Protein AF-A0AA48L6V4-F1 (afdb_monomer)

pLDDT: mean 81.08, std 17.63, range [37.03, 98.19]

Mean predicted aligned error: 14.59 Å

Organism: NCBI:txid279322

Sequence (90 aa):
MPTNLQPEELPRRHNKNSMHELKLRRILENNARLKEDLSRPRVPVSQASLGLIRYCQDTRDPILPSVWGELKRGEDPYAPPETGCGCTIM

Secondary structure (DSSP, 8-state):
---------------HHHHHHHHHHHHHHHHHHHHHHHHS----HHHHHHHHHHHHHHS--TT-HHHH-PPPTTT-TTSPP---------

Solvent-accessible surface area (backbone atoms only — not comparable to full-atom values): 6119 Å² total; per-residue (Å²): 136,84,82,90,80,77,83,76,81,71,78,77,71,81,51,68,64,54,58,53,51,52,52,49,51,52,50,51,57,49,53,52,52,52,52,51,63,68,66,52,88,79,77,59,66,74,58,54,52,51,52,52,52,49,51,65,72,72,50,88,48,84,91,41,38,92,81,64,43,75,79,57,91,84,74,52,92,80,57,79,76,82,87,82,74,95,72,84,82,130

Foldseek 3Di:
DDDDDDPDDDPPPPDPVVVVVVVVVVVVVVVVVVVVVVPDDDDDPVVVVVVVVVCVLVDDDQVCCVRRNHDDPPPDPPDDDPPPDDDDDD

InterPro domains:
  IPR015898 G-protein, gamma subunit-like domain [PF00631] (21-90)
  IPR015898 G-protein, gamma subunit-like domain [PS50058] (15-90)
  IPR015898 G-protein, gamma subunit-like domain [SM01224] (20-90)
  IPR036284 G-protein gamma-like domain superfamily [G3DSA:4.10.260.10] (10-89)
  IPR036284 G-protein gamma-like domain superfamily [SSF48670] (27-80)
  IPR041848 Guanine nucleotide-binding protein subunit gamma, fungal [PTHR28189] (11-90)

Radius of gyration: 36.14 Å; Cα contacts (8 Å, |Δi|>4): 11; chains: 1; bounding box: 86×23×93 Å

Structure (mmCIF, N/CA/C/O backbone):
data_AF-A0AA48L6V4-F1
#
_entry.id   AF-A0AA48L6V4-F1
#
loop_
_atom_site.group_PDB
_atom_site.id
_atom_site.type_symbol
_atom_site.label_atom_id
_atom_site.label_alt_id
_atom_site.label_comp_id
_atom_site.label_asym_id
_atom_site.label_entity_id
_atom_site.label_seq_id
_atom_site.pdbx_PDB_ins_code
_atom_site.Cartn_x
_atom_site.Cartn_y
_atom_site.Cartn_z
_atom_site.occupancy
_atom_site.B_iso_or_equiv
_atom_site.auth_seq_id
_atom_site.auth_comp_id
_atom_site.auth_asym_id
_atom_site.auth_atom_id
_atom_site.pdbx_PDB_model_num
ATOM 1 N N . MET A 1 1 ? 74.570 -14.578 -27.100 1.00 50.97 1 MET A N 1
ATOM 2 C CA . MET A 1 1 ? 74.133 -13.164 -27.051 1.00 50.97 1 MET A CA 1
ATOM 3 C C . MET A 1 1 ? 73.989 -12.704 -28.491 1.00 50.97 1 MET A C 1
ATOM 5 O O . MET A 1 1 ? 74.964 -12.881 -29.212 1.00 50.97 1 MET A O 1
ATOM 9 N N . PRO A 1 2 ? 72.794 -12.285 -28.945 1.00 49.03 2 PRO A N 1
ATOM 10 C CA . PRO A 1 2 ? 72.189 -11.033 -28.484 1.00 49.03 2 PRO A CA 1
ATOM 11 C C . PRO A 1 2 ? 70.685 -11.103 -28.131 1.00 49.03 2 PRO A C 1
ATOM 13 O O . PRO A 1 2 ? 69.894 -11.810 -28.740 1.00 49.03 2 PRO A O 1
ATOM 16 N N . THR A 1 3 ? 70.372 -10.367 -27.067 1.00 50.41 3 THR A N 1
ATOM 17 C CA . THR A 1 3 ? 69.281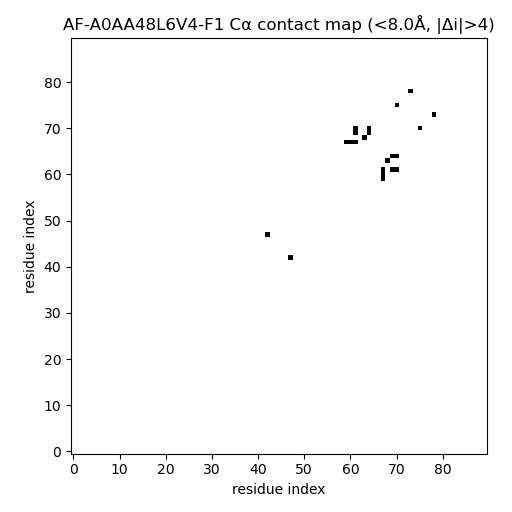 -9.400 -26.856 1.00 50.41 3 THR A CA 1
ATOM 18 C C . THR A 1 3 ? 67.864 -9.658 -27.395 1.00 50.41 3 THR A C 1
ATOM 20 O O . THR A 1 3 ? 67.578 -9.521 -28.579 1.00 50.41 3 THR A O 1
ATOM 23 N N . ASN A 1 4 ? 66.965 -9.883 -26.428 1.00 58.88 4 ASN A N 1
ATOM 24 C CA . ASN A 1 4 ? 65.527 -9.603 -26.441 1.00 58.88 4 ASN A CA 1
ATOM 25 C C . ASN A 1 4 ? 65.129 -8.359 -27.253 1.00 58.88 4 ASN A C 1
ATOM 27 O O . ASN A 1 4 ? 65.635 -7.277 -26.968 1.00 58.88 4 ASN A O 1
ATOM 31 N N . LEU A 1 5 ? 64.091 -8.484 -28.084 1.00 57.38 5 LEU A N 1
ATOM 32 C CA . LEU A 1 5 ? 63.105 -7.421 -28.298 1.00 57.38 5 LEU A CA 1
ATOM 33 C C . LEU A 1 5 ? 61.707 -8.042 -28.151 1.00 57.38 5 LEU A C 1
ATOM 35 O O . LEU A 1 5 ? 61.257 -8.795 -29.013 1.00 57.38 5 LEU A O 1
ATOM 39 N N . GLN A 1 6 ? 61.042 -7.763 -27.028 1.00 54.66 6 GLN A N 1
ATOM 40 C CA . GLN A 1 6 ? 59.609 -8.018 -26.880 1.00 54.66 6 GLN A CA 1
ATOM 41 C C . GLN A 1 6 ? 58.845 -7.076 -27.823 1.00 54.66 6 GLN A C 1
ATOM 43 O O . GLN A 1 6 ? 59.239 -5.913 -27.938 1.00 54.66 6 GLN A O 1
ATOM 48 N N . PRO A 1 7 ? 57.774 -7.529 -28.499 1.00 53.62 7 PRO A N 1
ATOM 49 C CA . PRO A 1 7 ? 56.916 -6.616 -29.231 1.00 53.62 7 PRO A CA 1
ATOM 50 C C . PRO A 1 7 ? 56.243 -5.668 -28.232 1.00 53.62 7 PRO A C 1
ATOM 52 O O . PRO A 1 7 ? 55.583 -6.102 -27.290 1.00 53.62 7 PRO A O 1
ATOM 55 N N . GLU A 1 8 ? 56.483 -4.380 -28.456 1.00 56.19 8 GLU A N 1
ATOM 56 C CA . GLU A 1 8 ? 55.908 -3.227 -27.772 1.00 56.19 8 GLU A CA 1
ATOM 57 C C . GLU A 1 8 ? 54.424 -3.451 -27.432 1.00 56.19 8 GLU A C 1
ATOM 59 O O . GLU A 1 8 ? 53.604 -3.741 -28.311 1.00 56.19 8 GLU A O 1
ATOM 64 N N . GLU A 1 9 ? 54.065 -3.317 -26.153 1.00 57.81 9 GLU A N 1
ATOM 65 C CA . GLU A 1 9 ? 52.671 -3.269 -25.727 1.00 57.81 9 GLU A CA 1
ATOM 66 C C . GLU A 1 9 ? 52.003 -2.051 -26.378 1.00 57.81 9 GLU A C 1
ATOM 68 O O . GLU A 1 9 ? 52.153 -0.915 -25.930 1.00 57.81 9 GLU A O 1
ATOM 73 N N . LEU A 1 10 ? 51.254 -2.294 -27.457 1.00 57.81 10 LEU A N 1
ATOM 74 C CA . LEU A 1 10 ? 50.393 -1.296 -28.084 1.00 57.81 10 LEU A CA 1
ATOM 75 C C . LEU A 1 10 ? 49.559 -0.594 -27.001 1.00 57.81 10 LEU A C 1
ATOM 77 O O . LEU A 1 10 ? 48.909 -1.282 -26.201 1.00 57.81 10 LEU A O 1
ATOM 81 N N . PRO A 1 11 ? 49.507 0.752 -26.979 1.00 52.53 11 PRO A N 1
ATOM 82 C CA . PRO A 1 11 ? 48.725 1.468 -25.989 1.00 52.53 11 PRO A CA 1
ATOM 83 C C . PRO A 1 11 ? 47.280 1.006 -26.126 1.00 52.53 11 PRO A C 1
ATOM 85 O O . PRO A 1 11 ? 46.655 1.187 -27.178 1.00 52.53 11 PRO A O 1
ATOM 88 N N . ARG A 1 12 ? 46.750 0.369 -25.072 1.00 62.59 12 ARG A N 1
ATOM 89 C CA . ARG A 1 12 ? 45.344 -0.030 -24.997 1.00 62.59 12 ARG A CA 1
ATOM 90 C C . ARG A 1 12 ? 44.519 1.229 -25.217 1.0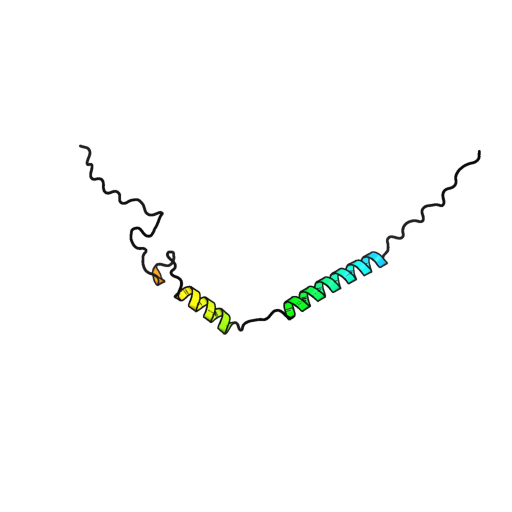0 62.59 12 ARG A C 1
ATOM 92 O O . ARG A 1 12 ? 44.334 2.016 -24.292 1.00 62.59 12 ARG A O 1
ATOM 99 N N . ARG A 1 13 ? 44.046 1.438 -26.452 1.00 57.88 13 ARG A N 1
ATOM 100 C CA . ARG A 1 13 ? 43.093 2.494 -26.792 1.00 57.88 13 ARG A CA 1
ATOM 101 C C . ARG A 1 13 ? 41.967 2.367 -25.784 1.00 57.88 13 ARG A C 1
ATOM 103 O O . ARG A 1 13 ? 41.219 1.393 -25.832 1.00 57.88 13 ARG A O 1
ATOM 110 N N . HIS A 1 14 ? 41.883 3.300 -24.837 1.00 59.75 14 HIS A N 1
ATOM 111 C CA . HIS A 1 14 ? 40.815 3.280 -23.856 1.00 59.75 14 HIS A CA 1
ATOM 112 C C . HIS A 1 14 ? 39.507 3.409 -24.640 1.00 59.75 14 HIS A C 1
ATOM 114 O O . HIS A 1 14 ? 39.209 4.434 -25.256 1.00 59.75 14 HIS A O 1
ATOM 120 N N . ASN A 1 15 ? 38.822 2.270 -24.744 1.00 60.91 15 ASN A N 1
ATOM 121 C CA . ASN A 1 15 ? 37.769 2.016 -25.707 1.00 60.91 15 ASN A CA 1
ATOM 122 C C . ASN A 1 15 ? 36.610 2.978 -25.449 1.00 60.91 15 ASN A C 1
ATOM 124 O O . ASN A 1 15 ? 35.796 2.743 -24.561 1.00 60.91 15 ASN A O 1
ATOM 128 N N . LYS A 1 16 ? 36.468 4.023 -26.271 1.00 59.66 16 LYS A N 1
ATOM 129 C CA . LYS A 1 16 ? 35.226 4.811 -26.343 1.00 59.66 16 LYS A CA 1
ATOM 130 C C . LYS A 1 16 ? 34.023 3.871 -26.506 1.00 59.66 16 LYS A C 1
ATOM 132 O O . LYS A 1 16 ? 32.994 4.085 -25.874 1.00 59.66 16 LYS A O 1
ATOM 137 N N . ASN A 1 17 ? 34.203 2.764 -27.227 1.00 63.28 17 ASN A N 1
ATOM 138 C CA . ASN A 1 17 ? 33.226 1.687 -27.394 1.00 63.28 17 ASN A CA 1
ATOM 139 C C . ASN A 1 17 ? 32.808 1.033 -26.059 1.00 63.28 17 ASN A C 1
ATOM 141 O O . ASN A 1 17 ? 31.638 0.716 -25.885 1.00 63.28 17 ASN A O 1
ATOM 145 N N . SER A 1 18 ? 33.713 0.935 -25.078 1.00 79.31 18 SER A N 1
ATOM 146 C CA . SER A 1 18 ? 33.446 0.358 -23.751 1.00 79.31 18 SER A CA 1
ATOM 147 C C . SER A 1 18 ? 32.496 1.230 -22.920 1.00 79.31 18 SER A C 1
ATOM 149 O O . SER A 1 18 ? 31.586 0.716 -22.275 1.00 79.31 18 SER A O 1
ATOM 151 N N . MET A 1 19 ? 32.618 2.561 -23.005 1.00 87.31 19 MET A N 1
ATOM 152 C CA . MET A 1 19 ? 31.674 3.477 -22.348 1.00 87.31 19 MET A CA 1
ATOM 153 C C . MET A 1 19 ? 30.293 3.489 -23.011 1.00 87.31 19 MET A C 1
ATOM 155 O O . MET A 1 19 ? 29.291 3.647 -22.314 1.00 87.31 19 MET A O 1
ATOM 159 N N . HIS A 1 20 ? 30.219 3.333 -24.337 1.00 90.31 20 HIS A N 1
ATOM 160 C CA . HIS A 1 20 ? 28.938 3.241 -25.046 1.00 90.31 20 HIS A CA 1
ATOM 161 C C . HIS A 1 20 ? 28.218 1.930 -24.707 1.00 90.31 20 HIS A C 1
ATOM 163 O O . HIS A 1 20 ? 27.025 1.955 -24.415 1.00 90.31 20 HIS A O 1
ATOM 169 N N . GLU A 1 21 ? 28.947 0.814 -24.645 1.00 90.44 21 GLU A N 1
ATOM 170 C CA . GLU A 1 21 ? 28.397 -0.481 -24.238 1.00 90.44 21 GLU A CA 1
ATOM 171 C C . GLU A 1 21 ? 27.914 -0.466 -22.779 1.00 90.44 21 GLU A C 1
ATOM 173 O O . GLU A 1 21 ? 26.803 -0.905 -22.487 1.00 90.44 21 GLU A O 1
ATOM 178 N N . LEU A 1 22 ? 28.692 0.116 -21.859 1.00 93.38 22 LEU A N 1
ATOM 179 C CA . LEU A 1 22 ? 28.289 0.248 -20.457 1.00 93.38 22 LEU A CA 1
ATOM 180 C C . LEU A 1 22 ? 27.030 1.114 -20.294 1.00 93.38 22 LEU A C 1
ATOM 182 O O . LEU A 1 22 ? 26.136 0.772 -19.520 1.00 93.38 22 LEU A O 1
ATOM 186 N N . LYS A 1 23 ? 26.937 2.231 -21.027 1.00 94.94 23 LYS A N 1
ATOM 187 C CA . LYS A 1 23 ? 25.733 3.077 -21.036 1.00 94.94 23 LYS A CA 1
ATOM 188 C C . LYS A 1 23 ? 24.525 2.320 -21.581 1.00 94.9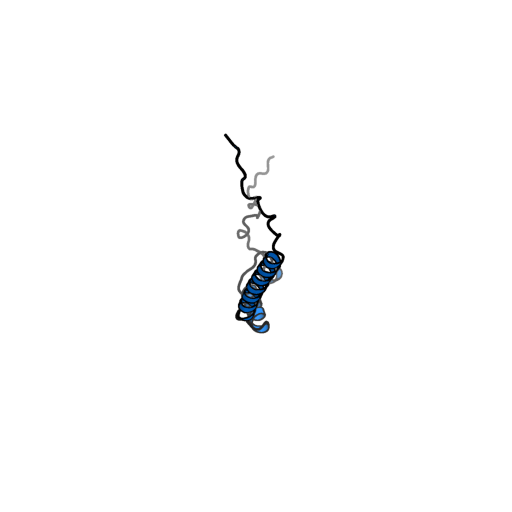4 23 LYS A C 1
ATOM 190 O O . LYS A 1 23 ? 23.456 2.401 -20.982 1.00 94.94 23 LYS A O 1
ATOM 195 N N . LEU A 1 24 ? 24.698 1.569 -22.669 1.00 95.50 24 LEU A N 1
ATOM 196 C CA . LEU A 1 24 ? 23.637 0.748 -23.246 1.00 95.50 24 LEU A CA 1
ATOM 197 C C . LEU A 1 24 ? 23.128 -0.285 -22.234 1.00 95.50 24 LEU A C 1
ATOM 199 O O . LEU A 1 24 ? 21.922 -0.363 -22.016 1.00 95.50 24 LEU A O 1
ATOM 203 N N . ARG A 1 25 ? 24.030 -1.011 -21.560 1.00 95.31 25 ARG A N 1
ATOM 204 C CA . ARG A 1 25 ? 23.654 -1.978 -20.513 1.00 95.31 25 ARG A CA 1
ATOM 205 C C . ARG A 1 25 ? 22.829 -1.326 -19.403 1.00 95.31 25 ARG A C 1
ATOM 207 O O . ARG A 1 25 ? 21.744 -1.807 -19.101 1.00 95.31 25 ARG A O 1
ATOM 214 N N . ARG A 1 26 ? 23.269 -0.176 -18.881 1.00 96.69 26 ARG A N 1
ATOM 215 C CA . ARG A 1 26 ? 22.525 0.573 -17.849 1.00 96.69 26 ARG A CA 1
ATOM 216 C C . ARG A 1 26 ? 21.130 0.995 -18.310 1.00 96.69 26 ARG A C 1
ATOM 218 O O . ARG A 1 26 ? 20.181 0.930 -17.534 1.00 96.69 26 ARG A O 1
ATOM 225 N N . ILE A 1 27 ? 20.996 1.439 -19.560 1.00 97.75 27 ILE A N 1
ATOM 226 C CA . ILE A 1 27 ? 19.697 1.825 -20.128 1.00 97.75 27 ILE A CA 1
ATOM 227 C C . ILE A 1 27 ? 18.777 0.609 -20.230 1.00 97.75 27 ILE A C 1
ATOM 229 O O . ILE A 1 27 ? 17.606 0.712 -19.875 1.00 97.75 27 ILE A O 1
ATOM 233 N N . LEU A 1 28 ? 19.293 -0.535 -20.681 1.00 97.81 28 LEU A N 1
ATOM 234 C CA . LEU A 1 28 ? 18.516 -1.769 -20.789 1.00 97.81 28 LEU A CA 1
ATOM 235 C C . LEU A 1 28 ? 18.065 -2.280 -19.418 1.00 97.81 28 LEU A C 1
ATOM 237 O O . LEU A 1 28 ? 16.895 -2.617 -19.255 1.00 97.81 28 LEU A O 1
ATOM 241 N N . GLU A 1 29 ? 18.954 -2.267 -18.426 1.00 97.75 29 GLU A N 1
ATOM 242 C CA . GLU A 1 29 ? 18.628 -2.621 -17.041 1.00 97.75 29 GLU A CA 1
ATOM 243 C C . GLU A 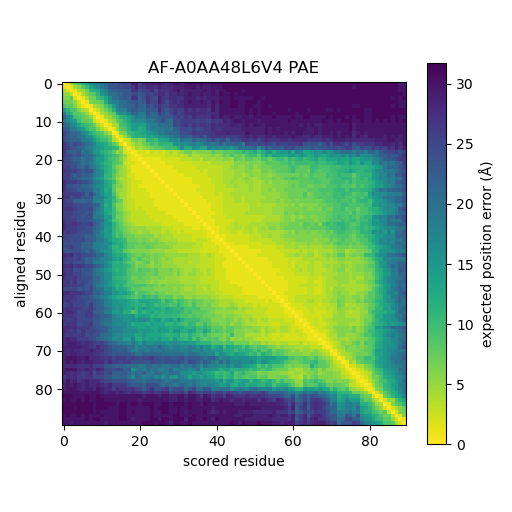1 29 ? 17.546 -1.702 -16.461 1.00 97.75 29 GLU A C 1
ATOM 245 O O . GLU A 1 29 ? 16.582 -2.175 -15.860 1.00 97.75 29 GLU A O 1
ATOM 250 N N . ASN A 1 30 ? 17.659 -0.388 -16.677 1.00 98.19 30 ASN A N 1
ATOM 251 C CA . ASN A 1 30 ? 16.638 0.563 -16.242 1.00 98.19 30 ASN A CA 1
ATOM 252 C C . ASN A 1 30 ? 15.304 0.330 -16.968 1.00 98.19 30 ASN A C 1
AT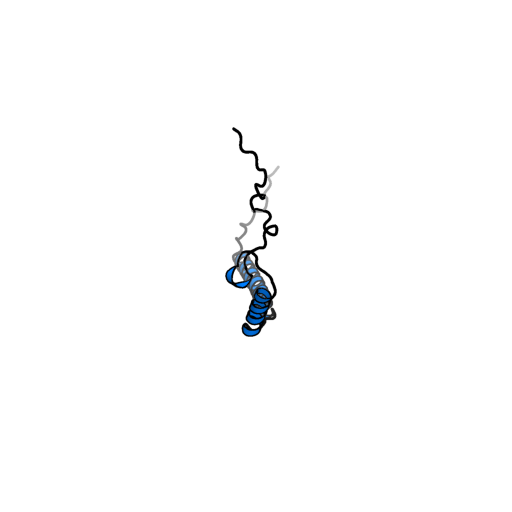OM 254 O O . ASN A 1 30 ? 14.246 0.302 -16.349 1.00 98.19 30 ASN A O 1
ATOM 258 N N . ASN A 1 31 ? 15.340 0.100 -18.282 1.00 98.12 31 ASN A N 1
ATOM 259 C CA . ASN A 1 31 ? 14.137 -0.183 -19.058 1.00 98.12 31 ASN A CA 1
ATOM 260 C C . ASN A 1 31 ? 13.42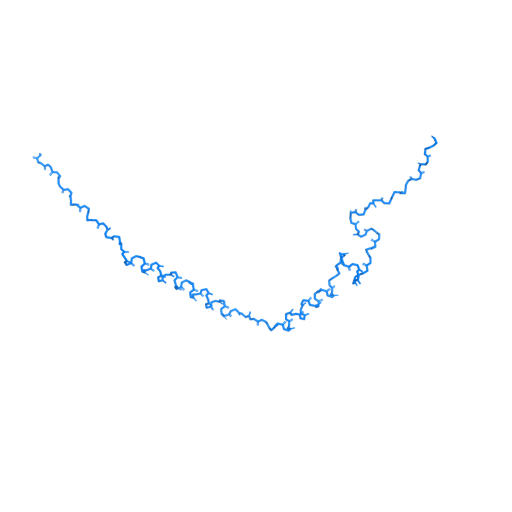9 -1.455 -18.572 1.00 98.12 31 ASN A C 1
ATOM 262 O O . ASN A 1 31 ? 12.202 -1.477 -18.517 1.00 98.12 31 ASN A O 1
ATOM 266 N N . ALA A 1 32 ? 14.189 -2.486 -18.192 1.00 97.94 32 ALA A N 1
ATOM 267 C CA . ALA A 1 32 ? 13.641 -3.702 -17.605 1.00 97.94 32 ALA A CA 1
ATOM 268 C C . ALA A 1 32 ? 12.917 -3.412 -16.279 1.00 97.94 32 ALA A C 1
ATOM 270 O O . ALA A 1 32 ? 11.760 -3.800 -16.137 1.00 97.94 32 ALA A O 1
ATOM 271 N N . ARG A 1 33 ? 13.539 -2.648 -15.368 1.00 97.56 33 ARG A N 1
ATOM 272 C CA . ARG A 1 33 ? 12.919 -2.232 -14.093 1.00 97.56 33 ARG A CA 1
ATOM 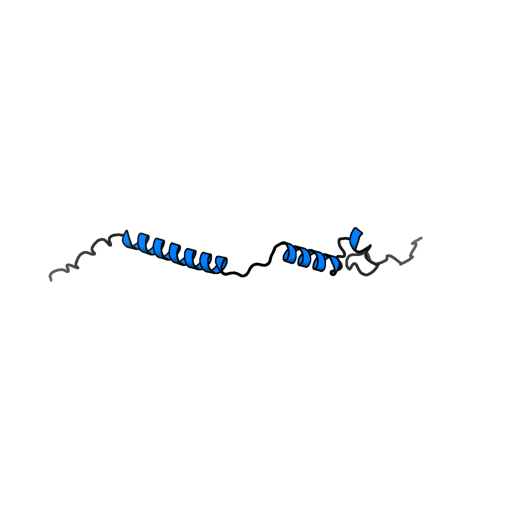273 C C . ARG A 1 33 ? 11.641 -1.418 -14.305 1.00 97.56 33 ARG A C 1
ATOM 275 O O . ARG A 1 33 ? 10.617 -1.703 -13.701 1.00 97.56 33 ARG A O 1
ATOM 282 N N . LEU A 1 34 ? 11.665 -0.454 -15.225 1.00 98.00 34 LEU A N 1
ATOM 283 C CA . LEU A 1 34 ? 10.489 0.366 -15.534 1.00 98.00 34 LEU A CA 1
ATOM 284 C C . LEU A 1 34 ? 9.339 -0.457 -16.129 1.00 98.00 34 LEU A C 1
ATOM 286 O O . LEU A 1 34 ? 8.176 -0.177 -15.848 1.00 98.00 34 LEU A O 1
ATOM 290 N N . LYS A 1 35 ? 9.643 -1.469 -16.950 1.00 97.81 35 LYS A N 1
ATOM 291 C CA . LYS A 1 35 ? 8.630 -2.395 -17.479 1.00 97.81 35 LYS A CA 1
ATOM 292 C C . LYS A 1 35 ? 8.023 -3.259 -16.378 1.00 97.81 35 LYS A C 1
ATOM 294 O O . LYS A 1 35 ? 6.812 -3.466 -16.385 1.00 97.81 35 LYS A O 1
ATOM 299 N N . GLU A 1 36 ? 8.838 -3.721 -15.434 1.00 97.19 36 GLU A N 1
ATOM 300 C CA . GLU A 1 36 ? 8.371 -4.448 -14.253 1.00 97.19 36 GLU A CA 1
ATOM 301 C C . GLU A 1 36 ? 7.425 -3.575 -13.412 1.00 97.19 36 GLU A C 1
ATOM 303 O O . GLU A 1 36 ? 6.280 -3.967 -13.172 1.00 97.19 36 GLU A O 1
ATOM 308 N N . ASP A 1 37 ? 7.833 -2.346 -13.082 1.00 96.25 37 ASP A N 1
ATOM 309 C CA . ASP A 1 37 ? 7.016 -1.382 -12.331 1.00 96.25 37 ASP A CA 1
ATOM 310 C C . ASP A 1 37 ? 5.718 -0.999 -13.060 1.00 96.25 37 ASP A C 1
ATOM 312 O O . ASP A 1 37 ? 4.671 -0.787 -12.436 1.00 96.25 37 ASP A O 1
ATOM 316 N N . LEU A 1 38 ? 5.761 -0.918 -14.394 1.00 97.00 38 LEU A N 1
ATOM 317 C CA . LEU A 1 38 ? 4.580 -0.671 -15.218 1.00 97.00 38 LEU A CA 1
ATOM 318 C C . LEU A 1 38 ? 3.593 -1.843 -15.155 1.00 97.00 38 LEU A C 1
ATOM 320 O O . LEU A 1 38 ? 2.386 -1.612 -15.125 1.00 97.00 38 LEU A O 1
ATOM 324 N N . SER A 1 39 ? 4.098 -3.078 -15.122 1.00 96.88 39 SER A N 1
ATOM 325 C CA . SER A 1 39 ? 3.283 -4.298 -15.067 1.00 96.88 39 SER A CA 1
ATOM 326 C C . SER A 1 39 ? 2.716 -4.613 -13.678 1.00 96.88 39 SER A C 1
ATOM 328 O O . SER A 1 39 ? 1.818 -5.448 -13.560 1.00 96.88 39 SER A O 1
ATOM 330 N N . ARG A 1 40 ? 3.210 -3.951 -12.622 1.00 96.38 40 ARG A N 1
ATOM 331 C CA . ARG A 1 40 ? 2.762 -4.188 -11.246 1.00 96.38 40 ARG A CA 1
ATOM 332 C C . ARG A 1 40 ? 1.260 -3.876 -11.105 1.00 96.38 40 ARG A C 1
ATOM 334 O O . ARG A 1 40 ? 0.845 -2.756 -11.419 1.00 96.38 40 ARG A O 1
ATOM 341 N N . PRO A 1 41 ? 0.440 -4.815 -10.590 1.00 96.00 41 PRO A N 1
ATOM 342 C CA . PRO A 1 41 ? -0.990 -4.590 -10.406 1.00 96.00 41 PRO A CA 1
ATOM 343 C C . PRO A 1 41 ? -1.234 -3.467 -9.394 1.00 96.00 41 PRO A C 1
ATOM 345 O O . PRO A 1 41 ? -0.560 -3.373 -8.366 1.00 96.00 41 PRO A O 1
ATOM 348 N N . ARG A 1 42 ? -2.212 -2.607 -9.690 1.00 95.56 42 ARG A N 1
ATOM 349 C CA . ARG A 1 42 ? -2.587 -1.458 -8.856 1.00 95.56 42 ARG A CA 1
ATOM 350 C C . ARG A 1 42 ? -4.027 -1.608 -8.398 1.00 95.56 42 ARG A C 1
ATOM 352 O O . ARG A 1 42 ? -4.874 -2.077 -9.153 1.00 95.56 42 ARG A O 1
ATOM 359 N N . VAL A 1 43 ? -4.297 -1.162 -7.178 1.00 96.25 43 VAL A N 1
ATOM 360 C CA . VAL A 1 43 ? -5.653 -1.061 -6.634 1.00 96.25 43 VAL A CA 1
ATOM 361 C C . VAL A 1 43 ? -6.158 0.377 -6.771 1.00 96.25 43 VAL A C 1
ATOM 363 O O . VAL A 1 43 ? -5.359 1.314 -6.673 1.00 96.25 43 VAL A O 1
ATOM 366 N N . PRO A 1 44 ? -7.462 0.594 -7.007 1.00 97.50 44 PRO A N 1
ATOM 367 C CA . PRO A 1 44 ? -8.017 1.937 -7.027 1.00 97.50 44 PRO A CA 1
ATOM 368 C C . PRO A 1 44 ? -7.916 2.564 -5.635 1.00 97.50 44 PRO A C 1
ATOM 370 O O . PRO A 1 44 ? -8.139 1.910 -4.614 1.00 97.50 44 PRO A O 1
ATOM 373 N N . VAL A 1 45 ? -7.611 3.861 -5.602 1.00 97.81 45 VAL A N 1
ATOM 374 C CA . VAL A 1 45 ? -7.364 4.597 -4.352 1.00 97.81 45 VAL A CA 1
ATOM 375 C C . VAL A 1 45 ? -8.567 4.535 -3.412 1.00 97.81 45 VAL A C 1
ATOM 377 O O . VAL A 1 45 ? -8.383 4.393 -2.210 1.00 97.81 45 VAL A O 1
ATOM 380 N N . SER A 1 46 ? -9.789 4.560 -3.949 1.00 97.81 46 SER A N 1
ATOM 381 C CA . SER A 1 46 ? -11.020 4.433 -3.163 1.00 97.81 46 SER A CA 1
ATOM 382 C C . SER A 1 46 ? -11.141 3.095 -2.426 1.00 97.81 46 SER A C 1
ATOM 384 O O . SER A 1 46 ? -11.660 3.059 -1.315 1.00 97.81 46 SER A O 1
ATOM 386 N N . GLN A 1 47 ? -10.657 1.991 -3.007 1.00 97.62 47 GLN A N 1
ATOM 387 C CA . GLN A 1 47 ? -10.641 0.692 -2.324 1.00 97.62 47 GLN A CA 1
ATOM 388 C C . GLN A 1 47 ? -9.517 0.621 -1.293 1.00 97.62 47 GLN A C 1
ATOM 390 O O . GLN A 1 47 ? -9.730 0.116 -0.192 1.00 97.62 47 GLN A O 1
ATOM 395 N N . ALA A 1 48 ? -8.336 1.150 -1.624 1.00 97.81 48 ALA A N 1
ATOM 396 C CA . ALA A 1 48 ? -7.216 1.200 -0.691 1.00 97.81 48 ALA A CA 1
ATOM 397 C C . ALA A 1 48 ? -7.557 2.031 0.558 1.00 97.81 48 ALA A C 1
ATOM 399 O O . ALA A 1 48 ? -7.323 1.580 1.677 1.00 97.81 48 ALA A O 1
ATOM 400 N N . SER A 1 49 ? -8.171 3.207 0.382 1.00 98.06 49 SER A N 1
ATOM 401 C CA . SER A 1 49 ? -8.590 4.063 1.496 1.00 98.06 49 SER A CA 1
ATOM 402 C C . SER A 1 49 ? -9.661 3.401 2.359 1.00 98.06 49 SER A C 1
ATOM 404 O O . SER A 1 49 ? -9.565 3.453 3.580 1.00 98.06 49 SER A O 1
ATOM 406 N N . LEU A 1 50 ? -10.631 2.713 1.749 1.00 97.94 50 LEU A N 1
ATOM 407 C CA . LEU A 1 50 ? -11.628 1.931 2.480 1.00 97.94 50 LEU A CA 1
ATOM 408 C C . LEU A 1 50 ? -10.974 0.836 3.336 1.00 97.94 50 LEU A C 1
ATOM 410 O O . LEU A 1 50 ? -11.389 0.618 4.471 1.00 97.94 50 LEU A O 1
ATOM 414 N N . GLY A 1 51 ? -9.946 0.164 2.809 1.00 97.06 51 GLY A N 1
ATOM 415 C CA . GLY A 1 51 ? -9.172 -0.833 3.549 1.00 97.06 51 GLY A CA 1
ATOM 416 C C . GLY A 1 51 ? -8.472 -0.240 4.772 1.00 97.06 51 GLY A C 1
ATOM 417 O O . GLY A 1 51 ? -8.565 -0.807 5.858 1.00 97.06 51 GLY A O 1
ATOM 418 N N . LEU A 1 52 ? -7.843 0.928 4.615 1.00 97.25 52 LEU A N 1
ATOM 419 C CA . LEU A 1 52 ? -7.211 1.649 5.724 1.00 97.25 52 LEU A CA 1
ATOM 420 C C . LEU A 1 52 ? -8.233 2.076 6.783 1.00 97.25 52 LEU A C 1
ATOM 422 O O . LEU A 1 52 ? -8.003 1.861 7.967 1.00 97.25 52 LEU A O 1
ATOM 426 N N . ILE A 1 53 ? -9.372 2.636 6.364 1.00 96.31 53 ILE A N 1
ATOM 427 C CA . ILE A 1 53 ? -10.439 3.061 7.280 1.00 96.31 53 ILE A CA 1
ATOM 428 C C . ILE A 1 53 ? -10.941 1.872 8.099 1.00 96.31 53 ILE A C 1
ATOM 430 O O . ILE A 1 53 ? -11.004 1.972 9.319 1.00 96.31 53 ILE A O 1
ATOM 434 N N . ARG A 1 54 ? -11.243 0.744 7.443 1.00 96.75 54 ARG A N 1
ATOM 435 C CA . ARG A 1 54 ? -11.689 -0.481 8.122 1.00 96.75 54 ARG A CA 1
ATOM 436 C C . ARG A 1 54 ? -10.662 -0.959 9.140 1.00 96.75 54 ARG A C 1
ATOM 438 O O . ARG A 1 54 ? -11.002 -1.162 10.296 1.00 96.75 54 ARG A O 1
ATOM 445 N N . TYR A 1 55 ? -9.393 -1.047 8.742 1.00 96.44 55 TYR A N 1
ATOM 446 C CA . TYR A 1 55 ? -8.326 -1.472 9.647 1.00 96.44 55 TYR A CA 1
ATOM 447 C C . TYR A 1 55 ? -8.228 -0.579 10.892 1.00 96.44 55 TYR A C 1
ATOM 449 O O . TYR A 1 55 ? -8.159 -1.091 12.009 1.00 96.44 55 TYR A O 1
ATOM 457 N N . CYS A 1 56 ? -8.280 0.743 10.714 1.00 94.06 56 CYS A N 1
ATOM 458 C CA . CYS A 1 56 ? -8.258 1.696 11.823 1.00 94.06 56 CYS A CA 1
ATOM 459 C C . CYS A 1 56 ? -9.537 1.685 12.676 1.00 94.06 56 CYS A C 1
ATOM 461 O O . CYS A 1 56 ? -9.493 2.164 13.801 1.00 94.06 56 CYS A O 1
ATOM 463 N N . GLN A 1 57 ? -10.667 1.198 12.156 1.00 92.25 57 GLN A N 1
ATOM 464 C CA . GLN A 1 57 ? -11.933 1.079 12.891 1.00 92.25 57 GLN A CA 1
ATOM 465 C C . GLN A 1 57 ? -12.074 -0.244 13.640 1.00 92.25 57 GLN A C 1
ATOM 467 O O . GLN A 1 57 ? -12.784 -0.287 14.638 1.00 92.25 57 GLN A O 1
ATOM 472 N N . ASP A 1 58 ? -11.423 -1.305 13.165 1.00 93.69 58 ASP A N 1
ATOM 473 C CA . ASP A 1 58 ? -11.506 -2.640 13.762 1.00 93.69 58 ASP A CA 1
ATOM 474 C C . ASP A 1 58 ? -10.374 -2.884 14.775 1.00 93.69 58 ASP A C 1
ATOM 476 O O . ASP A 1 58 ? -10.522 -3.670 15.713 1.00 93.69 58 ASP A O 1
ATOM 480 N N . THR A 1 59 ? -9.236 -2.202 14.611 1.00 92.44 59 THR A N 1
ATOM 481 C CA . THR A 1 59 ? -8.045 -2.405 15.447 1.00 92.44 59 THR A CA 1
ATOM 482 C C . THR A 1 59 ? -8.003 -1.398 16.588 1.00 92.44 59 THR A C 1
ATOM 484 O O . THR A 1 59 ? -7.714 -0.223 16.368 1.00 92.44 59 THR A O 1
ATOM 487 N N . ARG A 1 60 ? -8.239 -1.865 17.820 1.00 89.06 60 ARG A N 1
ATOM 488 C CA . ARG A 1 60 ? -8.176 -1.019 19.018 1.00 89.06 60 ARG A CA 1
ATOM 489 C C . ARG A 1 60 ? -6.780 -0.432 19.212 1.00 89.06 60 ARG A C 1
ATOM 491 O O . ARG A 1 60 ? -5.812 -1.179 19.330 1.00 89.06 60 ARG A O 1
ATOM 498 N N . ASP A 1 61 ? -6.714 0.890 19.343 1.00 90.56 61 ASP A N 1
ATOM 499 C CA . ASP A 1 61 ? -5.483 1.623 19.626 1.00 90.56 61 ASP A CA 1
ATOM 500 C C . ASP A 1 61 ? -5.509 2.237 21.045 1.00 90.56 61 ASP A C 1
ATOM 502 O O . ASP A 1 61 ? -6.282 3.168 21.294 1.00 90.56 61 ASP A O 1
ATOM 506 N N . PRO A 1 62 ? -4.669 1.751 21.983 1.00 88.06 62 PRO A N 1
ATOM 507 C CA . PRO A 1 62 ? -4.554 2.301 23.334 1.00 88.06 62 PRO A CA 1
ATOM 508 C C . PRO A 1 62 ? -4.116 3.777 23.380 1.00 88.06 62 PRO A C 1
ATOM 510 O O . PRO A 1 62 ? -4.472 4.489 24.317 1.00 88.06 62 PRO A O 1
ATOM 513 N N . ILE A 1 63 ? -3.367 4.268 22.384 1.00 88.38 63 ILE A N 1
ATOM 514 C CA . ILE A 1 63 ? -2.854 5.651 22.395 1.00 88.38 63 ILE A CA 1
ATOM 515 C C . ILE A 1 63 ? -3.865 6.681 21.881 1.00 88.38 63 ILE A C 1
ATOM 517 O O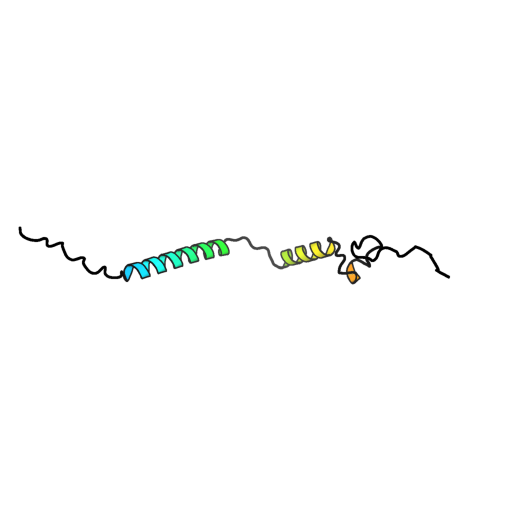 . ILE A 1 63 ? -3.579 7.880 21.905 1.00 88.38 63 ILE A O 1
ATOM 521 N N . LEU A 1 64 ? -5.063 6.249 21.471 1.00 90.44 64 LEU A N 1
ATOM 522 C CA . LEU A 1 64 ? -6.135 7.135 21.017 1.00 90.44 64 LEU A CA 1
ATOM 523 C C . LEU A 1 64 ? -7.415 7.002 21.875 1.00 90.44 64 LEU A C 1
ATOM 525 O O . LEU A 1 64 ? -8.437 6.490 21.400 1.00 90.44 64 LEU A O 1
ATOM 529 N N . PRO A 1 65 ? -7.415 7.521 23.123 1.00 88.25 65 PRO A N 1
ATOM 530 C CA . PRO A 1 65 ? -8.551 7.389 24.038 1.00 88.25 65 PRO A CA 1
ATOM 531 C C . PRO A 1 65 ? -9.834 8.077 23.561 1.00 88.25 65 PRO A C 1
ATOM 533 O O . PRO A 1 65 ? -10.926 7.691 23.964 1.00 88.25 65 PRO A O 1
ATOM 536 N N . SER A 1 66 ? -9.728 9.082 22.687 1.00 89.81 66 SER A N 1
ATOM 537 C CA . SER A 1 66 ? -10.888 9.801 22.142 1.00 89.81 66 SER A CA 1
ATOM 538 C C . SER A 1 66 ? -11.796 8.925 21.275 1.00 89.81 66 SER A C 1
ATOM 540 O O . SER A 1 66 ? -12.984 9.214 21.158 1.00 89.81 66 SER A O 1
ATOM 542 N N . VAL A 1 67 ? -11.246 7.868 20.671 1.00 88.25 67 VAL A N 1
ATOM 543 C CA . VAL A 1 67 ? -11.981 6.938 19.801 1.00 88.25 67 VAL A CA 1
ATOM 544 C C . VAL A 1 67 ? -12.241 5.614 20.516 1.00 88.25 67 VAL A C 1
ATOM 546 O O . VAL A 1 67 ? -13.335 5.066 20.409 1.00 88.25 67 VAL A O 1
ATOM 549 N N . TRP A 1 68 ? -11.261 5.116 21.276 1.00 88.62 68 TRP A N 1
ATOM 550 C CA . TRP A 1 68 ? -11.295 3.777 21.879 1.00 88.62 68 TRP A CA 1
ATOM 551 C C . TRP A 1 68 ? -11.646 3.744 23.372 1.00 88.62 68 TRP A C 1
ATOM 553 O O . TRP A 1 68 ? -11.826 2.661 23.936 1.00 88.62 68 TRP A O 1
ATOM 563 N N . GLY A 1 69 ? -11.774 4.913 24.002 1.00 87.44 69 GLY A N 1
ATOM 564 C CA . GLY A 1 69 ? -11.971 5.064 25.440 1.00 87.44 69 GLY A CA 1
ATOM 565 C C . GLY A 1 69 ? -10.666 4.997 26.235 1.00 87.44 69 GLY A C 1
ATOM 566 O O . GLY A 1 69 ? -9.614 4.608 25.728 1.00 87.44 69 GLY A O 1
ATOM 567 N N . GLU A 1 70 ? -10.739 5.390 27.506 1.00 84.50 70 GLU A N 1
ATOM 568 C CA . GLU A 1 70 ? -9.606 5.311 28.431 1.00 84.50 70 GLU A CA 1
ATOM 569 C C . GLU A 1 70 ? -9.164 3.854 28.649 1.00 84.50 70 GLU A C 1
ATOM 571 O O . GLU A 1 70 ? -9.979 2.920 28.629 1.00 84.50 70 GLU A O 1
ATOM 576 N N . LEU A 1 71 ? -7.860 3.649 28.859 1.00 80.06 71 LEU A N 1
ATOM 577 C CA . LEU A 1 71 ? -7.330 2.338 29.235 1.00 80.06 71 LEU A CA 1
ATOM 578 C C . LEU A 1 71 ? -7.896 1.933 30.589 1.00 80.06 71 LEU A C 1
ATOM 580 O O . LEU A 1 71 ? -7.956 2.737 31.523 1.00 80.06 71 LEU A O 1
ATOM 584 N N . LYS A 1 72 ? -8.275 0.661 30.721 1.00 76.81 72 LYS A N 1
ATOM 585 C CA . LYS A 1 72 ? -8.665 0.155 32.034 1.00 76.81 72 LYS A CA 1
ATOM 586 C C . LYS A 1 72 ? -7.428 0.070 32.923 1.00 76.81 72 LYS A C 1
ATOM 588 O O . LYS A 1 72 ? -6.332 -0.260 32.468 1.00 76.81 72 LYS A O 1
ATOM 593 N N . ARG A 1 73 ? -7.621 0.325 34.219 1.00 68.06 73 ARG A N 1
ATOM 594 C CA . ARG A 1 73 ? -6.582 0.099 35.233 1.00 68.06 73 ARG A CA 1
ATOM 595 C C . ARG A 1 73 ? -6.097 -1.351 35.152 1.00 68.06 73 ARG A C 1
ATOM 597 O O . ARG A 1 73 ? -6.908 -2.270 35.241 1.00 68.06 73 ARG A O 1
ATOM 604 N N . GLY A 1 74 ? -4.791 -1.528 34.948 1.00 73.81 74 GLY A N 1
ATOM 605 C CA . GLY A 1 74 ? -4.135 -2.829 34.778 1.00 73.81 74 GLY A CA 1
ATOM 606 C C . GLY A 1 74 ? -3.858 -3.259 33.330 1.00 73.81 74 GLY A C 1
ATOM 607 O O . GLY A 1 74 ? -3.148 -4.241 33.140 1.00 73.81 74 GLY A O 1
ATOM 608 N N . GLU A 1 75 ? -4.367 -2.548 32.315 1.00 77.38 75 GLU A N 1
ATOM 609 C CA . GLU A 1 75 ? -4.023 -2.808 30.901 1.00 77.38 75 GLU A CA 1
ATOM 610 C C . GLU A 1 75 ? -2.735 -2.091 30.464 1.00 77.38 75 GLU A C 1
ATOM 612 O O . GLU A 1 75 ? -2.114 -2.506 29.489 1.00 77.38 75 GLU A O 1
ATOM 617 N N . ASP A 1 76 ? -2.326 -1.042 31.186 1.00 82.12 76 ASP A N 1
ATOM 618 C CA . ASP A 1 76 ? -1.075 -0.315 30.956 1.00 82.12 76 ASP A CA 1
ATOM 619 C C . ASP A 1 76 ? 0.080 -0.942 31.767 1.00 82.12 76 ASP A C 1
ATOM 621 O O . ASP A 1 76 ? 0.096 -0.816 32.996 1.00 82.12 76 ASP A O 1
ATOM 625 N N . PRO A 1 77 ? 1.070 -1.587 31.115 1.00 83.38 77 PRO A N 1
ATOM 626 C CA . PRO A 1 77 ? 2.234 -2.173 31.785 1.00 83.38 77 PRO A CA 1
ATOM 627 C C . PRO A 1 77 ? 3.155 -1.139 32.444 1.00 83.38 77 PRO A C 1
ATOM 629 O O . PRO A 1 77 ? 4.019 -1.512 33.237 1.00 83.38 77 PRO A O 1
ATOM 632 N N . TYR A 1 78 ? 3.008 0.139 32.087 1.00 82.00 78 TYR A N 1
ATOM 633 C CA . TYR A 1 78 ? 3.813 1.244 32.599 1.00 82.00 78 TYR A CA 1
ATOM 634 C C . TYR A 1 78 ? 3.086 2.061 33.670 1.00 82.00 78 TYR A C 1
ATOM 636 O O . TYR A 1 78 ? 3.671 3.003 34.213 1.00 82.00 78 TYR A O 1
ATOM 644 N N . ALA A 1 79 ? 1.842 1.707 34.007 1.00 79.81 79 ALA A N 1
ATOM 645 C CA . ALA A 1 79 ? 1.129 2.362 35.089 1.00 79.81 79 ALA A CA 1
ATOM 646 C C . ALA A 1 79 ? 1.859 2.123 36.425 1.00 79.81 79 ALA A C 1
ATOM 648 O O . ALA A 1 79 ? 2.314 1.004 36.690 1.00 79.81 79 ALA A O 1
ATOM 649 N N . PRO A 1 80 ? 1.967 3.146 37.295 1.00 79.88 80 PRO A N 1
ATOM 650 C CA . PRO A 1 80 ? 2.495 2.956 38.637 1.00 79.88 80 PRO A CA 1
ATOM 651 C C . PRO A 1 80 ? 1.711 1.847 39.354 1.00 79.88 80 PRO A C 1
ATOM 653 O O . PRO A 1 80 ? 0.476 1.861 39.296 1.00 79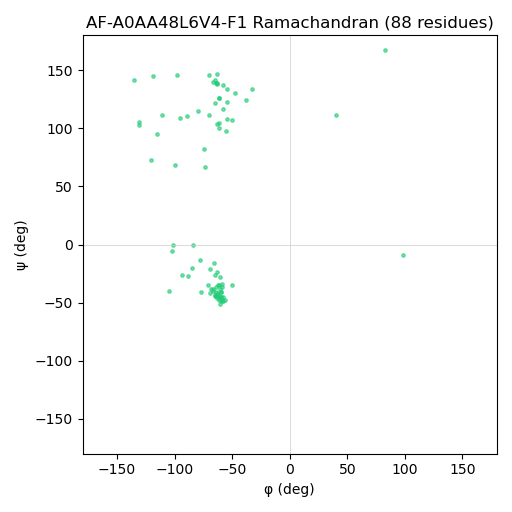.88 80 PRO A O 1
ATOM 656 N N . PRO A 1 81 ? 2.379 0.896 40.033 1.00 74.06 81 PRO A N 1
ATOM 657 C CA . PRO A 1 81 ? 1.673 -0.076 40.854 1.00 74.06 81 PRO A CA 1
ATOM 658 C C . PRO A 1 81 ? 0.852 0.674 41.905 1.00 74.06 81 PRO A C 1
ATOM 660 O O . PRO A 1 81 ? 1.332 1.648 42.485 1.00 74.06 81 PRO A O 1
ATOM 663 N N . GLU A 1 82 ? -0.389 0.239 42.129 1.00 65.75 82 GLU A N 1
ATOM 664 C CA . GLU A 1 82 ? -1.298 0.847 43.103 1.00 65.75 82 GLU A CA 1
ATOM 665 C C . GLU A 1 82 ? -0.589 0.888 44.469 1.00 65.75 82 GLU A C 1
ATOM 667 O O . GLU A 1 82 ? -0.365 -0.149 45.099 1.00 65.75 82 GLU A O 1
ATOM 672 N N . THR A 1 83 ? -0.186 2.079 44.922 1.00 58.81 83 THR A N 1
ATOM 673 C CA . THR A 1 83 ? 0.484 2.290 46.212 1.00 58.81 83 THR A CA 1
ATOM 674 C C . THR A 1 83 ? -0.533 2.159 47.347 1.00 58.81 83 THR A C 1
ATOM 676 O O . THR A 1 83 ? -0.884 3.117 48.027 1.00 58.81 83 THR A O 1
ATOM 679 N N . GLY A 1 84 ? -1.052 0.949 47.533 1.00 61.25 84 GLY A N 1
ATOM 680 C CA . GLY A 1 84 ? -1.907 0.544 48.637 1.00 61.25 84 GLY A CA 1
ATOM 681 C C . GLY A 1 84 ? -1.103 -0.207 49.692 1.00 61.25 84 GLY A C 1
ATOM 682 O O . GLY A 1 84 ? -1.297 -1.402 49.874 1.00 61.25 84 GLY A O 1
ATOM 683 N N . CYS A 1 85 ? -0.207 0.480 50.402 1.00 55.81 85 CYS A N 1
ATOM 684 C CA . CYS A 1 85 ? 0.255 0.021 51.712 1.00 55.81 85 CYS A CA 1
ATOM 685 C C . CYS A 1 85 ? 0.159 1.188 52.699 1.00 55.81 85 CYS A C 1
ATOM 687 O O . CYS A 1 85 ? 0.956 2.126 52.669 1.00 55.81 85 CYS A O 1
ATOM 689 N N . GLY A 1 86 ? -0.884 1.146 53.530 1.00 57.34 86 GLY A N 1
ATOM 690 C CA . GLY A 1 86 ? -1.163 2.115 54.581 1.00 57.34 86 GLY A CA 1
ATOM 691 C C . GLY A 1 86 ? -0.235 1.932 55.776 1.00 57.34 86 GLY A C 1
ATOM 692 O O . GLY A 1 86 ? -0.622 1.331 56.774 1.00 57.34 86 GLY A O 1
ATOM 693 N N . CYS A 1 87 ? 0.973 2.483 55.699 1.00 55.53 87 CYS A N 1
ATOM 694 C CA . CYS A 1 87 ? 1.823 2.671 56.869 1.00 55.53 87 CYS A CA 1
ATOM 695 C C . CYS A 1 87 ? 2.023 4.170 57.109 1.00 55.53 87 CYS A C 1
ATOM 697 O O . CYS A 1 87 ? 2.909 4.794 56.532 1.00 55.53 87 CYS A O 1
ATOM 699 N N . THR A 1 88 ? 1.196 4.754 57.978 1.00 52.41 88 THR A N 1
ATOM 700 C CA . THR A 1 88 ? 1.542 5.995 58.678 1.00 52.41 88 THR A CA 1
ATOM 701 C C . THR A 1 88 ? 2.639 5.667 59.686 1.00 52.41 88 THR A C 1
ATOM 703 O O . THR A 1 88 ? 2.385 4.949 60.654 1.00 52.41 88 THR A O 1
ATOM 706 N N . ILE A 1 89 ? 3.852 6.161 59.457 1.00 42.97 89 ILE A N 1
ATOM 707 C CA . ILE A 1 89 ? 4.892 6.182 60.487 1.00 42.97 89 ILE A CA 1
ATOM 708 C C . ILE A 1 89 ? 4.583 7.383 61.388 1.00 42.97 89 ILE A C 1
ATOM 710 O O . ILE A 1 89 ? 4.562 8.517 60.905 1.00 42.97 89 ILE A O 1
ATOM 714 N N . MET A 1 90 ? 4.260 7.098 62.655 1.00 37.03 90 MET A N 1
ATOM 715 C CA . MET A 1 90 ? 4.368 8.061 63.758 1.00 37.03 90 MET A CA 1
ATOM 716 C C . MET A 1 90 ? 5.835 8.344 64.067 1.00 37.03 90 MET A C 1
ATOM 718 O O . MET A 1 90 ? 6.636 7.386 63.974 1.00 37.03 90 MET A O 1
#